Protein AF-A0A8E2D893-F1 (afdb_monomer_lite)

Secondary structure (DSSP, 8-state):
-HHHHHHHHHHHHHHHHHHHHHHHTT--HHHHHHHHHHHHHHHHHHHHHHHHHHHHHHHHHHHHHHT-PPPHHHHHHHHHHHHHHHHHHHHHHHHHHHHHHT-

Organism: NCBI:txid879969

Foldseek 3Di:
DVVVVVVVVVVVVVVVVVVVVCVVVPDDPVVVCLVVVLVVLVVVLVVLLVVLVVVLVVVVVVCVVVVHDDDPVVVVVNVVSVVVSVVSNVVSVVSVVVSVVVD

Structure (mmCIF, N/CA/C/O backbone):
data_AF-A0A8E2D893-F1
#
_entry.id   AF-A0A8E2D893-F1
#
loop_
_atom_site.group_PDB
_atom_site.id
_atom_site.type_symbol
_atom_site.label_atom_id
_atom_site.label_alt_id
_atom_site.label_comp_id
_atom_site.label_asym_id
_atom_site.label_entity_id
_atom_site.label_seq_id
_atom_site.pdbx_PDB_ins_code
_atom_site.Cartn_x
_atom_site.Cartn_y
_atom_site.Cartn_z
_atom_site.occupancy
_atom_site.B_iso_or_equiv
_atom_site.auth_seq_id
_atom_site.auth_comp_id
_atom_site.auth_asym_id
_atom_site.auth_atom_id
_atom_site.pdbx_PDB_model_num
ATOM 1 N N . MET A 1 1 ? -20.267 1.455 -6.535 1.00 54.25 1 MET A N 1
ATOM 2 C CA . MET A 1 1 ? -19.318 0.472 -7.105 1.00 54.25 1 MET A CA 1
ATOM 3 C C . MET A 1 1 ? -19.092 0.720 -8.601 1.00 54.25 1 MET A C 1
ATOM 5 O O . MET A 1 1 ? -17.956 0.944 -8.980 1.00 54.25 1 MET A O 1
ATOM 9 N N . ILE A 1 2 ? -20.153 0.826 -9.412 1.00 58.31 2 ILE A N 1
ATOM 10 C CA . ILE A 1 2 ? -20.114 1.199 -10.847 1.00 58.31 2 ILE A CA 1
ATOM 11 C C . ILE A 1 2 ? -19.258 2.447 -11.185 1.00 58.31 2 ILE A C 1
ATOM 13 O O . ILE A 1 2 ? -18.434 2.344 -12.090 1.00 58.31 2 ILE A O 1
ATOM 17 N N . PRO A 1 3 ? -19.356 3.590 -10.468 1.00 74.00 3 PRO A N 1
ATOM 18 C CA . PRO A 1 3 ? -18.569 4.779 -10.821 1.00 74.00 3 PRO A CA 1
ATOM 19 C C . PRO A 1 3 ? -17.058 4.600 -10.617 1.00 74.00 3 PRO A C 1
ATOM 21 O O . PRO A 1 3 ? -16.275 5.161 -11.367 1.00 74.00 3 PRO A O 1
ATOM 24 N N . ILE A 1 4 ? -16.638 3.776 -9.651 1.00 76.31 4 ILE A N 1
ATOM 25 C CA . ILE A 1 4 ? -15.214 3.530 -9.370 1.00 76.31 4 ILE A CA 1
ATOM 26 C C . ILE A 1 4 ? -14.592 2.710 -10.501 1.00 76.31 4 ILE A C 1
ATOM 28 O O . ILE A 1 4 ? -13.517 3.045 -10.987 1.00 76.31 4 ILE A O 1
ATOM 32 N N . VAL A 1 5 ? -15.296 1.671 -10.958 1.00 77.38 5 VAL A N 1
ATOM 33 C CA . VAL A 1 5 ? -14.841 0.826 -12.070 1.00 77.38 5 VAL A CA 1
ATOM 34 C C . VAL A 1 5 ? -14.727 1.646 -13.357 1.00 77.38 5 VAL A C 1
ATOM 36 O O . VAL A 1 5 ? -13.727 1.534 -14.060 1.00 77.38 5 VAL A O 1
ATOM 39 N N . LEU A 1 6 ? -15.698 2.523 -13.633 1.00 81.31 6 LEU A N 1
ATOM 40 C CA . LEU A 1 6 ? -15.652 3.416 -14.793 1.00 81.31 6 LEU A CA 1
ATOM 41 C C . LEU A 1 6 ? -14.469 4.391 -14.734 1.00 81.31 6 LEU A C 1
ATOM 43 O O . LEU A 1 6 ? -13.763 4.543 -15.727 1.00 81.31 6 LEU A O 1
ATOM 47 N N . SER A 1 7 ? -14.208 5.002 -13.574 1.00 78.62 7 SER A N 1
ATOM 48 C CA . SER A 1 7 ? -13.057 5.895 -13.399 1.00 78.62 7 SER A CA 1
ATOM 49 C C . SER A 1 7 ? -11.722 5.167 -13.561 1.00 78.62 7 SER A C 1
ATOM 51 O O . SER A 1 7 ? -10.794 5.718 -14.146 1.00 78.62 7 SER A O 1
ATOM 53 N N . MET A 1 8 ? -11.611 3.921 -13.091 1.00 79.25 8 MET A N 1
ATOM 54 C CA . MET A 1 8 ? -10.399 3.116 -13.285 1.00 79.25 8 MET A CA 1
ATOM 55 C C . MET A 1 8 ? -10.188 2.740 -14.751 1.00 79.25 8 MET A C 1
ATOM 57 O O . MET A 1 8 ? -9.068 2.842 -15.243 1.00 79.25 8 MET A O 1
ATOM 61 N N . LEU A 1 9 ? -11.254 2.359 -15.461 1.00 83.38 9 LEU A N 1
ATOM 62 C CA . LEU A 1 9 ? -11.190 2.077 -16.896 1.00 83.38 9 LEU A CA 1
ATOM 63 C C . LEU A 1 9 ? -10.789 3.322 -17.693 1.00 83.38 9 LEU A C 1
ATOM 65 O O . LEU A 1 9 ? -9.941 3.230 -18.576 1.00 83.38 9 LEU A O 1
ATOM 69 N N . PHE A 1 10 ? -11.343 4.488 -17.352 1.00 86.81 10 PHE A N 1
ATOM 70 C CA . PHE A 1 10 ? -10.994 5.748 -18.004 1.00 86.81 10 PHE A CA 1
ATOM 71 C C . PHE A 1 10 ? -9.536 6.146 -17.744 1.00 86.81 10 PHE A C 1
ATOM 73 O O . PHE A 1 10 ? -8.818 6.480 -18.682 1.00 86.81 10 PHE A O 1
ATOM 80 N N . ASN A 1 11 ? -9.064 6.036 -16.498 1.00 83.25 11 ASN A N 1
ATOM 81 C CA . ASN A 1 11 ? -7.666 6.311 -16.154 1.00 83.25 11 ASN A CA 1
ATOM 82 C C . ASN A 1 11 ? -6.699 5.327 -16.832 1.00 83.25 11 ASN A C 1
ATOM 84 O O . ASN A 1 11 ? -5.650 5.743 -17.316 1.00 83.25 11 ASN A O 1
ATOM 88 N N . GLY A 1 12 ? -7.060 4.042 -16.917 1.00 83.31 12 GLY A N 1
ATOM 89 C CA . GLY A 1 12 ? -6.272 3.033 -17.628 1.00 83.31 12 GLY A CA 1
ATOM 90 C C . GLY A 1 12 ? -6.212 3.288 -19.136 1.00 83.31 12 GLY A C 1
ATOM 91 O O . GLY A 1 12 ? -5.144 3.183 -19.739 1.00 83.31 12 GLY A O 1
ATOM 92 N N . PHE A 1 13 ? -7.333 3.689 -19.741 1.00 87.06 13 PHE A N 1
ATOM 93 C CA . PHE A 1 13 ? -7.387 4.067 -21.153 1.00 87.06 13 PHE A CA 1
ATOM 94 C C . PHE A 1 13 ? -6.563 5.327 -21.440 1.00 87.06 13 PHE A C 1
ATOM 96 O O . PHE A 1 13 ? -5.769 5.342 -22.380 1.00 87.06 13 PHE A O 1
ATOM 103 N N . ALA A 1 14 ? -6.698 6.360 -20.603 1.00 85.75 14 ALA A N 1
ATOM 104 C CA . ALA A 1 14 ? -5.907 7.579 -20.704 1.00 85.75 14 ALA A CA 1
ATOM 105 C C . ALA A 1 14 ? -4.410 7.259 -20.614 1.00 85.75 14 ALA A C 1
ATOM 107 O O . ALA A 1 14 ? -3.669 7.621 -21.523 1.00 85.75 14 ALA A O 1
ATOM 108 N N . PHE A 1 15 ? -3.985 6.489 -19.606 1.00 84.31 15 PHE A N 1
ATOM 109 C CA . PHE A 1 15 ? -2.598 6.047 -19.460 1.00 84.31 15 PHE A CA 1
ATOM 110 C C . PHE A 1 15 ? -2.083 5.316 -20.707 1.00 84.31 15 PHE A C 1
ATOM 112 O O . PHE A 1 15 ? -1.046 5.694 -21.247 1.00 84.31 15 PHE A O 1
ATOM 119 N N . GLY A 1 16 ? -2.826 4.323 -21.211 1.00 84.50 16 GLY A N 1
ATOM 120 C CA . GLY A 1 16 ? -2.445 3.576 -22.414 1.00 84.50 16 GLY A CA 1
ATOM 121 C C . GLY A 1 16 ? -2.329 4.458 -23.662 1.00 84.50 16 GLY A C 1
ATOM 122 O O . GLY A 1 16 ? -1.405 4.284 -24.458 1.00 84.50 16 GLY A O 1
ATOM 123 N N . SER A 1 17 ? -3.213 5.450 -23.809 1.00 86.56 17 SER A N 1
ATOM 124 C CA . SER A 1 17 ? -3.167 6.398 -24.928 1.00 86.56 17 SER A CA 1
ATOM 125 C C . SER A 1 17 ? -1.913 7.280 -24.893 1.00 86.56 17 SER A C 1
ATOM 127 O O . SER A 1 17 ? -1.243 7.431 -25.916 1.00 86.56 17 SER A O 1
ATOM 129 N N . THR A 1 18 ? -1.533 7.790 -23.718 1.00 84.81 18 THR A N 1
ATOM 130 C CA . THR A 1 18 ? -0.324 8.605 -23.543 1.00 84.81 18 THR A CA 1
ATOM 131 C C . THR A 1 18 ? 0.936 7.762 -23.723 1.00 84.81 18 THR A C 1
ATOM 133 O O . THR A 1 18 ? 1.885 8.200 -24.369 1.00 84.81 18 THR A O 1
ATOM 136 N N . TYR A 1 19 ? 0.929 6.523 -23.220 1.00 84.62 19 TYR A N 1
ATOM 137 C CA . TYR A 1 19 ? 2.044 5.582 -23.356 1.00 84.62 19 TYR A CA 1
ATOM 138 C C . TYR A 1 19 ? 2.301 5.215 -24.826 1.00 84.62 19 TYR A C 1
ATOM 140 O O . TYR A 1 19 ? 3.443 5.206 -25.282 1.00 84.62 19 TYR A O 1
ATOM 148 N N . SER A 1 20 ? 1.236 4.990 -25.604 1.00 85.19 20 SER A N 1
ATOM 149 C CA . SER A 1 20 ? 1.332 4.733 -27.046 1.00 85.19 20 SER A CA 1
ATOM 150 C C . SER A 1 20 ? 1.860 5.940 -27.828 1.00 85.19 20 SER A C 1
ATOM 152 O O . SER A 1 20 ? 2.602 5.765 -28.797 1.00 85.19 20 SER A O 1
ATOM 154 N N . GLN A 1 21 ? 1.489 7.162 -27.434 1.00 86.75 21 GLN A N 1
ATOM 155 C CA . GLN A 1 21 ? 1.995 8.385 -28.065 1.00 86.75 21 GLN A CA 1
ATOM 156 C C . GLN A 1 21 ? 3.479 8.605 -27.769 1.00 86.75 21 GLN A C 1
ATOM 158 O O . GLN A 1 21 ? 4.238 8.898 -28.688 1.00 86.75 21 GLN A O 1
ATOM 163 N N . LEU A 1 22 ? 3.908 8.402 -26.521 1.00 83.94 22 LEU A N 1
ATOM 164 C CA . LEU A 1 22 ? 5.317 8.497 -26.130 1.00 83.94 22 LEU A CA 1
ATOM 165 C C . LEU A 1 22 ? 6.176 7.454 -26.860 1.00 83.94 22 LEU A C 1
ATOM 167 O O . LEU A 1 22 ? 7.241 7.788 -27.375 1.00 83.94 22 LEU A O 1
ATOM 171 N N . TYR A 1 23 ? 5.685 6.222 -27.003 1.00 85.25 23 TYR A N 1
ATOM 172 C CA . TYR A 1 23 ? 6.372 5.207 -27.805 1.00 85.25 23 TYR A CA 1
ATOM 173 C C . TYR A 1 23 ? 6.494 5.622 -29.280 1.00 85.25 23 TYR A C 1
ATOM 175 O O . TYR A 1 23 ? 7.566 5.523 -29.874 1.00 85.25 23 TYR A O 1
ATOM 183 N N . SER A 1 24 ? 5.415 6.162 -29.857 1.00 86.38 24 SER A N 1
ATOM 184 C CA . SER A 1 24 ? 5.399 6.643 -31.249 1.00 86.38 24 SER A CA 1
ATOM 185 C C . SER A 1 24 ? 6.292 7.871 -31.469 1.00 86.38 24 SER A C 1
ATOM 187 O O . SER A 1 24 ? 6.775 8.086 -32.577 1.00 86.38 24 SER A O 1
ATOM 189 N N . ALA A 1 25 ? 6.548 8.658 -30.419 1.00 85.56 25 ALA A N 1
ATOM 190 C CA . ALA A 1 25 ? 7.471 9.792 -30.424 1.00 85.56 25 ALA A CA 1
ATOM 191 C C . ALA A 1 25 ? 8.957 9.382 -30.317 1.00 85.56 25 ALA A C 1
ATOM 193 O O . ALA A 1 25 ? 9.829 10.249 -30.316 1.00 85.56 25 ALA A O 1
ATOM 194 N N . GLY A 1 26 ? 9.258 8.079 -30.248 1.00 85.44 26 GLY A N 1
ATOM 195 C CA . GLY A 1 26 ? 10.624 7.549 -30.263 1.00 85.44 26 GLY A CA 1
ATOM 196 C C . GLY A 1 26 ? 11.250 7.330 -28.885 1.00 85.44 26 GLY A C 1
ATOM 197 O O . GLY A 1 26 ? 12.445 7.045 -28.806 1.00 85.44 26 GLY A O 1
ATOM 198 N N . PHE A 1 27 ? 10.479 7.430 -27.797 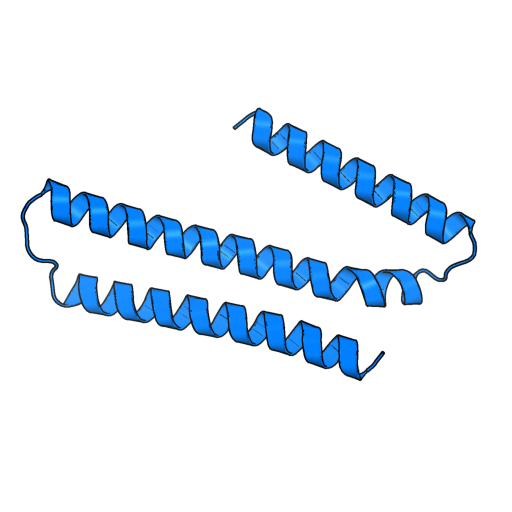1.00 84.06 27 PHE A N 1
ATOM 199 C CA . PHE A 1 27 ? 10.976 7.069 -26.468 1.00 84.06 27 PHE A CA 1
ATOM 200 C C . PHE A 1 27 ? 11.127 5.549 -26.335 1.00 84.06 27 PHE A C 1
ATOM 202 O O . PHE A 1 27 ? 10.272 4.774 -26.771 1.00 84.06 27 PHE A O 1
ATOM 209 N N . SER A 1 28 ? 12.215 5.105 -25.701 1.00 84.12 28 SER A N 1
ATOM 210 C CA . SER A 1 28 ? 12.426 3.687 -25.419 1.00 84.12 28 SER A CA 1
ATOM 211 C C . SER A 1 28 ? 11.477 3.200 -24.318 1.00 84.12 28 SER A C 1
ATOM 213 O O . SER A 1 28 ? 11.139 3.931 -23.384 1.00 84.12 28 SER A O 1
ATOM 215 N N . LEU A 1 29 ? 11.056 1.934 -24.414 1.00 80.69 29 LEU A N 1
ATOM 216 C CA . LEU A 1 29 ? 10.216 1.292 -23.394 1.00 80.69 29 LEU A CA 1
ATOM 217 C C . LEU A 1 29 ? 10.892 1.286 -22.018 1.00 80.69 29 LEU A C 1
ATOM 219 O O . LEU A 1 29 ? 10.218 1.466 -21.011 1.00 80.69 29 LEU A O 1
ATOM 223 N N . ASP A 1 30 ? 12.218 1.143 -21.989 1.00 79.31 30 ASP A N 1
ATOM 224 C CA . ASP A 1 30 ? 13.017 1.166 -20.762 1.00 79.31 30 ASP A CA 1
ATOM 225 C C . ASP A 1 30 ? 12.942 2.531 -20.060 1.00 79.31 30 ASP A C 1
ATOM 227 O O . ASP A 1 30 ? 12.642 2.609 -18.868 1.00 79.31 30 ASP A O 1
ATOM 231 N N . PHE A 1 31 ? 13.079 3.620 -20.827 1.00 79.38 31 PHE A N 1
ATOM 232 C CA . PHE A 1 31 ? 12.934 4.979 -20.314 1.00 79.38 31 PHE A CA 1
ATOM 233 C C . PHE A 1 31 ? 11.522 5.203 -19.768 1.00 79.38 31 PHE A C 1
ATOM 235 O O . PHE A 1 31 ? 11.360 5.607 -18.621 1.00 79.38 31 PHE A O 1
ATOM 242 N N . MET A 1 32 ? 10.481 4.865 -20.531 1.00 79.75 32 MET A N 1
ATOM 243 C CA . MET A 1 32 ? 9.098 5.056 -20.078 1.00 79.75 32 MET A CA 1
ATOM 244 C C . MET A 1 32 ? 8.755 4.221 -18.838 1.00 79.75 32 MET A C 1
ATOM 246 O O . MET A 1 32 ? 8.069 4.713 -17.939 1.00 79.75 32 MET A O 1
ATOM 250 N N . ALA A 1 33 ? 9.240 2.980 -18.754 1.00 76.44 33 ALA A N 1
ATOM 251 C CA . ALA A 1 33 ? 9.064 2.131 -17.581 1.00 76.44 33 ALA A CA 1
ATOM 252 C C . ALA A 1 33 ? 9.752 2.730 -16.348 1.00 76.44 33 ALA A C 1
ATOM 254 O O . ALA A 1 33 ? 9.130 2.791 -15.289 1.00 76.44 33 ALA A O 1
ATOM 255 N N . LYS A 1 34 ? 10.976 3.257 -16.486 1.00 76.62 34 LYS A N 1
ATOM 256 C CA . LYS A 1 34 ? 11.733 3.861 -15.376 1.00 76.62 34 LYS A CA 1
ATOM 257 C C . LYS A 1 34 ? 10.983 5.016 -14.697 1.00 76.62 34 LYS A C 1
ATOM 259 O O . LYS A 1 34 ? 11.033 5.126 -13.477 1.00 76.62 34 LYS A O 1
ATOM 264 N N . TYR A 1 35 ? 10.244 5.825 -15.459 1.00 75.25 35 TYR A N 1
ATOM 265 C CA . TYR A 1 35 ? 9.444 6.936 -14.916 1.00 75.25 35 TYR A CA 1
ATOM 266 C C . TYR A 1 35 ? 8.048 6.530 -14.418 1.00 75.25 35 TYR A C 1
ATOM 268 O O . TYR A 1 35 ? 7.470 7.228 -13.591 1.00 75.25 35 TYR A O 1
ATOM 276 N N . THR A 1 36 ? 7.476 5.423 -14.903 1.00 76.19 36 THR A N 1
ATOM 277 C CA . THR A 1 36 ? 6.097 5.014 -14.553 1.00 76.19 36 THR A CA 1
ATOM 278 C C . THR A 1 36 ? 6.024 3.969 -13.438 1.00 76.19 36 THR A C 1
ATOM 280 O O . THR A 1 36 ? 5.030 3.912 -12.706 1.00 76.19 36 THR A O 1
ATOM 283 N N . LEU A 1 37 ? 7.075 3.163 -13.258 1.00 74.81 37 LEU A N 1
ATOM 284 C CA . LEU A 1 37 ? 7.151 2.160 -12.193 1.00 74.81 37 LEU A CA 1
ATOM 285 C C . LEU A 1 37 ? 7.069 2.745 -10.767 1.00 74.81 37 LEU A C 1
ATOM 287 O O . LEU A 1 37 ? 6.308 2.193 -9.971 1.00 74.81 37 LEU A O 1
ATOM 291 N N . PRO A 1 38 ? 7.796 3.831 -10.419 1.00 73.06 38 PRO A N 1
ATOM 292 C CA . PRO A 1 38 ? 7.810 4.378 -9.056 1.00 73.06 38 PRO A CA 1
ATOM 293 C C . PRO A 1 38 ? 6.413 4.805 -8.598 1.00 73.06 38 PRO A C 1
ATOM 295 O O . PRO A 1 38 ? 5.917 4.341 -7.571 1.00 73.06 38 PRO A O 1
ATOM 298 N N . HIS A 1 39 ? 5.711 5.556 -9.450 1.00 72.50 39 HIS A N 1
ATOM 299 C CA . HIS A 1 39 ? 4.343 5.999 -9.186 1.00 72.50 39 HIS A CA 1
ATOM 300 C C . HIS A 1 39 ? 3.339 4.845 -9.067 1.00 72.50 39 HIS A C 1
ATOM 302 O O . HIS A 1 39 ? 2.346 4.943 -8.343 1.00 72.50 39 HIS A O 1
ATOM 308 N N . SER A 1 40 ? 3.587 3.718 -9.740 1.00 76.12 40 SER A N 1
ATOM 309 C CA . SER A 1 40 ? 2.737 2.530 -9.601 1.00 76.12 40 SER A CA 1
ATOM 310 C C . SER A 1 40 ? 2.861 1.902 -8.206 1.00 76.12 40 SER A C 1
ATOM 312 O O . SER A 1 40 ? 1.865 1.434 -7.652 1.00 76.12 40 SER A O 1
ATOM 314 N N . PHE A 1 41 ? 4.055 1.932 -7.603 1.00 76.06 41 PHE A N 1
ATOM 315 C CA . PHE A 1 41 ? 4.276 1.470 -6.227 1.00 76.06 41 PHE A CA 1
ATOM 316 C C . PHE A 1 41 ? 3.631 2.396 -5.189 1.00 76.06 41 PHE A C 1
ATOM 318 O O . PHE A 1 41 ? 2.990 1.912 -4.250 1.00 76.06 41 PHE A O 1
ATOM 325 N N . GLU A 1 42 ? 3.732 3.711 -5.376 1.00 73.81 42 GLU A N 1
ATOM 326 C CA . GLU A 1 42 ? 3.057 4.700 -4.526 1.00 73.81 42 GLU A CA 1
ATOM 327 C C . GLU A 1 42 ? 1.543 4.493 -4.512 1.00 73.81 42 GLU A C 1
ATOM 329 O O . GLU A 1 42 ? 0.923 4.497 -3.448 1.00 73.81 42 GLU A O 1
ATOM 334 N N . LEU A 1 43 ? 0.938 4.240 -5.678 1.00 80.56 43 LEU A N 1
ATOM 335 C CA . LEU A 1 43 ? -0.502 4.019 -5.781 1.00 80.56 43 LEU A CA 1
ATOM 336 C C . LEU A 1 43 ? -0.955 2.823 -4.926 1.00 80.56 43 LEU A C 1
ATOM 338 O O . LEU A 1 43 ? -1.955 2.917 -4.212 1.00 80.56 43 LEU A O 1
ATOM 342 N N . VAL A 1 44 ? -0.203 1.718 -4.937 1.00 80.62 44 VAL A N 1
ATOM 343 C CA . VAL A 1 44 ? -0.501 0.536 -4.109 1.00 80.62 44 VAL A CA 1
ATOM 344 C C . VAL A 1 44 ? -0.378 0.862 -2.618 1.00 80.62 44 VAL A C 1
ATOM 346 O O . VAL A 1 44 ? -1.255 0.491 -1.832 1.00 80.62 44 VAL A O 1
ATOM 349 N N . ALA A 1 45 ? 0.659 1.603 -2.220 1.00 80.06 45 ALA A N 1
ATOM 350 C CA . ALA A 1 45 ? 0.832 2.052 -0.839 1.00 80.06 45 ALA A CA 1
ATOM 351 C C . ALA A 1 45 ? -0.292 3.000 -0.379 1.00 80.06 45 ALA A C 1
ATOM 353 O O . ALA A 1 45 ? -0.786 2.878 0.747 1.00 80.06 45 ALA A O 1
ATOM 354 N N . ILE A 1 46 ? -0.762 3.895 -1.251 1.00 82.06 46 ILE A N 1
ATOM 355 C CA . ILE A 1 46 ? -1.902 4.786 -0.989 1.00 82.06 46 ILE A CA 1
ATOM 356 C C . ILE A 1 46 ? -3.179 3.971 -0.778 1.00 82.06 46 ILE A C 1
ATOM 358 O O . ILE A 1 46 ? -3.926 4.212 0.167 1.00 82.06 46 ILE A O 1
ATOM 362 N N . TRP A 1 47 ? -3.429 2.967 -1.615 1.00 83.69 47 TRP A N 1
ATOM 363 C CA . TRP A 1 47 ? -4.617 2.121 -1.493 1.00 83.69 47 TRP A CA 1
ATOM 364 C C . TRP A 1 47 ? -4.613 1.309 -0.198 1.00 83.69 47 TRP A C 1
ATOM 366 O O . TRP A 1 47 ? -5.618 1.255 0.517 1.00 83.69 47 TRP A O 1
ATOM 376 N N . TRP A 1 48 ? -3.467 0.715 0.133 1.00 81.69 48 TRP A N 1
ATOM 377 C CA . TRP A 1 48 ? -3.299 -0.076 1.347 1.00 81.69 48 TRP A CA 1
ATOM 378 C C . TRP A 1 48 ? -3.439 0.782 2.612 1.00 81.69 48 TRP A C 1
ATOM 380 O O . TRP A 1 48 ? -4.162 0.422 3.546 1.00 81.69 48 TRP A O 1
ATOM 390 N N . SER A 1 49 ? -2.804 1.956 2.629 1.00 84.12 49 SER A N 1
ATOM 391 C CA . SER A 1 49 ? -2.907 2.903 3.743 1.00 84.12 49 SER A CA 1
ATOM 392 C C . SER A 1 49 ? -4.322 3.466 3.899 1.00 84.12 49 SER A C 1
ATOM 394 O O . SER A 1 49 ? -4.827 3.523 5.022 1.00 84.12 49 SER A O 1
ATOM 396 N N . ALA A 1 50 ? -5.010 3.788 2.800 1.00 82.94 50 ALA A N 1
ATOM 397 C CA . ALA A 1 50 ? -6.399 4.242 2.819 1.00 82.94 50 ALA A CA 1
ATOM 398 C C . ALA A 1 50 ? -7.351 3.166 3.366 1.00 82.94 50 ALA A C 1
ATOM 400 O O . ALA A 1 50 ? -8.230 3.474 4.176 1.00 82.94 50 ALA A O 1
ATOM 401 N N . MET A 1 51 ? -7.154 1.897 2.988 1.00 85.75 51 MET A N 1
ATOM 402 C CA . MET A 1 51 ? -7.936 0.777 3.519 1.00 85.75 51 MET A CA 1
ATOM 403 C C . MET A 1 51 ? -7.769 0.648 5.039 1.00 85.75 51 MET A C 1
ATOM 405 O O . MET A 1 51 ? -8.764 0.563 5.766 1.00 85.75 51 MET A O 1
ATOM 409 N N . ILE A 1 52 ? -6.530 0.675 5.537 1.00 86.19 52 ILE A N 1
ATOM 410 C CA . ILE A 1 52 ? -6.257 0.582 6.978 1.00 86.19 52 ILE A CA 1
ATOM 411 C C . ILE A 1 52 ? -6.797 1.815 7.718 1.00 86.19 52 ILE A C 1
ATOM 413 O O . ILE A 1 52 ? -7.434 1.670 8.765 1.00 86.19 52 ILE A O 1
ATOM 417 N N . GLY A 1 53 ? -6.618 3.015 7.164 1.00 84.44 53 GLY A N 1
ATOM 418 C CA . GLY A 1 53 ? -7.163 4.256 7.716 1.00 84.44 53 GLY A CA 1
ATOM 419 C C . GLY A 1 53 ? -8.686 4.210 7.845 1.00 84.44 53 GLY A C 1
ATOM 420 O O . GLY A 1 53 ? -9.235 4.537 8.899 1.00 84.44 53 GLY A O 1
ATOM 421 N N . PHE A 1 54 ? -9.379 3.698 6.825 1.00 86.75 54 PHE A N 1
ATOM 422 C CA . PHE A 1 54 ? -10.827 3.502 6.870 1.00 86.75 54 PHE A CA 1
ATOM 423 C C . PHE A 1 54 ? -11.245 2.469 7.924 1.00 86.75 54 PHE A C 1
ATOM 425 O O . PHE A 1 54 ? -12.221 2.677 8.649 1.00 86.75 54 PHE A O 1
ATOM 432 N N . MET A 1 55 ? -10.498 1.369 8.067 1.00 84.69 55 MET A N 1
ATOM 433 C CA . MET A 1 55 ? -10.745 0.382 9.123 1.00 84.69 55 MET A CA 1
ATOM 434 C C . MET A 1 55 ? -10.609 0.991 10.525 1.00 84.69 55 MET A C 1
ATOM 436 O O . MET A 1 55 ? -11.440 0.706 11.392 1.00 84.69 55 MET A O 1
ATOM 440 N N . ILE A 1 56 ? -9.602 1.840 10.746 1.00 84.06 56 ILE A N 1
ATOM 441 C CA . ILE A 1 56 ? -9.401 2.556 12.014 1.00 84.06 56 ILE A CA 1
ATOM 442 C C . ILE A 1 56 ? -10.564 3.520 12.270 1.00 84.06 56 ILE A C 1
ATOM 444 O O . ILE A 1 56 ? -11.185 3.456 13.334 1.00 84.06 56 ILE A O 1
ATOM 448 N N . ALA A 1 57 ? -10.915 4.353 11.287 1.00 85.19 57 ALA A N 1
ATOM 449 C CA . ALA A 1 57 ? -12.021 5.304 11.395 1.00 85.19 57 ALA A CA 1
ATOM 450 C C . ALA A 1 57 ? -13.347 4.596 11.713 1.00 85.19 57 ALA A C 1
ATOM 452 O O . ALA A 1 57 ? -14.077 4.995 12.622 1.00 85.19 57 ALA A O 1
A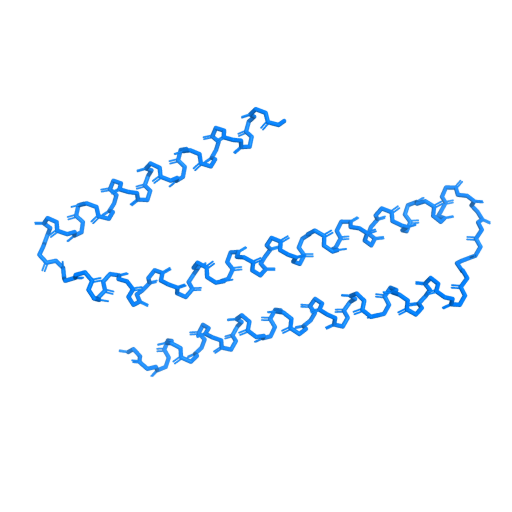TOM 453 N N . ARG A 1 58 ? -13.630 3.477 11.036 1.00 85.00 58 ARG A N 1
ATOM 454 C CA . ARG A 1 58 ? -14.821 2.660 11.297 1.00 85.00 58 ARG A CA 1
ATOM 455 C C . ARG A 1 58 ? -14.846 2.117 12.727 1.00 85.00 58 ARG A C 1
ATOM 457 O O . ARG A 1 58 ? -15.907 2.120 13.351 1.00 85.00 58 ARG A O 1
ATOM 464 N N . LYS A 1 59 ? -13.709 1.650 13.252 1.00 82.19 59 LYS A N 1
ATOM 465 C CA . LYS A 1 59 ? -13.615 1.169 14.640 1.00 82.19 59 LYS A CA 1
ATOM 466 C C . LYS A 1 59 ? -13.844 2.290 15.649 1.00 82.19 59 LYS A C 1
ATOM 468 O O . LYS A 1 59 ? -14.614 2.090 16.582 1.00 82.19 59 LYS A O 1
ATOM 473 N N . LEU A 1 60 ? -13.264 3.469 15.431 1.00 81.81 60 LEU A N 1
ATOM 474 C CA . LEU A 1 60 ? -13.495 4.639 16.284 1.00 81.81 60 LEU A CA 1
ATOM 475 C C . LEU A 1 60 ? -14.974 5.040 16.321 1.00 81.81 60 LEU A C 1
ATOM 477 O O . LEU A 1 60 ? -15.532 5.219 17.400 1.00 81.81 60 LEU A O 1
ATOM 481 N N . ILE A 1 61 ? -15.642 5.089 15.165 1.00 85.62 61 ILE A N 1
ATOM 482 C CA . ILE A 1 61 ? -17.081 5.394 15.090 1.00 85.62 61 ILE A CA 1
ATOM 483 C C . ILE A 1 61 ? -17.908 4.358 15.865 1.00 85.62 61 ILE A C 1
ATOM 485 O O . ILE A 1 61 ? -18.857 4.716 16.560 1.00 85.62 61 ILE A O 1
ATOM 489 N N . LEU A 1 62 ? -17.555 3.071 15.777 1.00 83.38 62 LEU A N 1
ATOM 490 C CA . LEU A 1 62 ? -18.239 2.005 16.516 1.00 83.38 62 LEU A CA 1
ATOM 491 C C . LEU A 1 62 ? -18.047 2.120 18.034 1.00 83.38 62 LEU A C 1
ATOM 493 O O . LEU A 1 62 ? -19.004 1.883 18.769 1.00 83.38 62 LEU A O 1
ATOM 497 N N . ILE A 1 63 ? -16.851 2.496 18.490 1.00 82.31 63 ILE A N 1
ATOM 498 C CA . ILE A 1 63 ? -16.537 2.737 19.907 1.00 82.31 63 ILE A CA 1
ATOM 499 C C . ILE A 1 63 ? -17.383 3.901 20.437 1.00 82.31 63 ILE A C 1
ATOM 501 O O . ILE A 1 63 ? -18.076 3.749 21.443 1.00 82.31 63 ILE A O 1
ATOM 505 N N . ILE A 1 64 ? -17.403 5.024 19.708 1.00 82.62 64 ILE A N 1
ATOM 506 C CA . ILE A 1 64 ? -18.209 6.206 20.050 1.00 82.62 64 ILE A CA 1
ATOM 507 C C . ILE A 1 64 ? -19.693 5.834 20.117 1.00 82.62 64 ILE A C 1
ATOM 509 O O . ILE A 1 64 ? -20.366 6.142 21.096 1.00 82.62 64 ILE A O 1
ATOM 513 N N . ARG A 1 65 ? -20.199 5.107 19.113 1.00 84.06 65 ARG A N 1
ATOM 514 C CA . ARG A 1 65 ? -21.611 4.705 19.038 1.00 84.06 65 ARG A CA 1
ATOM 515 C C . ARG A 1 65 ? -22.029 3.746 20.156 1.00 84.06 65 ARG A C 1
ATOM 517 O O . ARG A 1 65 ? -23.200 3.726 20.520 1.00 84.06 65 ARG A O 1
ATOM 524 N N . LYS A 1 66 ? -21.109 2.928 20.671 1.00 82.94 66 LYS A N 1
ATOM 525 C CA . LYS A 1 66 ? -21.388 1.972 21.752 1.00 82.94 66 LYS A CA 1
ATOM 526 C C . LYS A 1 66 ? -21.181 2.550 23.155 1.00 82.94 66 LYS A C 1
ATOM 528 O O . LYS A 1 66 ? -21.517 1.857 24.107 1.00 82.94 66 LYS A O 1
ATOM 533 N N . HIS A 1 67 ? -20.638 3.766 23.297 1.00 73.06 67 HIS A N 1
ATOM 534 C CA . HIS A 1 67 ? -20.251 4.359 24.590 1.00 73.06 67 HIS A CA 1
ATOM 535 C C . HIS A 1 67 ? -19.397 3.426 25.475 1.00 73.06 67 HIS A C 1
ATOM 537 O O . HIS A 1 67 ? -19.418 3.515 26.700 1.00 73.06 67 HIS A O 1
ATOM 543 N N . GLN A 1 68 ? -18.643 2.512 24.864 1.00 73.38 68 GLN A N 1
ATOM 544 C CA . GLN A 1 68 ? -17.782 1.561 25.564 1.00 73.38 68 GLN A CA 1
ATOM 545 C C . GLN A 1 68 ? -16.329 1.986 25.389 1.00 73.38 68 GLN A C 1
ATOM 547 O O . GLN A 1 68 ? -15.929 2.360 24.289 1.00 73.38 68 GLN A O 1
ATOM 552 N N . MET A 1 69 ? -15.531 1.926 26.457 1.00 73.19 69 MET A N 1
ATOM 553 C CA . MET A 1 69 ? -14.087 2.119 26.329 1.00 73.19 69 MET A CA 1
ATOM 554 C C . MET A 1 69 ? -13.479 0.965 25.517 1.00 73.19 69 MET A C 1
ATOM 556 O O . MET A 1 69 ? -13.860 -0.189 25.735 1.00 73.19 69 MET A O 1
ATOM 560 N N . PRO A 1 70 ? -12.542 1.247 24.594 1.00 72.19 70 PRO A N 1
ATOM 561 C CA . PRO A 1 70 ? -11.855 0.203 23.849 1.00 72.19 70 PRO A CA 1
ATOM 562 C C . PRO A 1 70 ? -11.064 -0.701 24.794 1.00 72.19 70 PRO A C 1
ATOM 564 O O . PRO A 1 70 ? -10.449 -0.245 25.759 1.00 72.19 70 PRO A O 1
ATOM 567 N N . THR A 1 71 ? -11.056 -1.997 24.498 1.00 78.56 71 THR A N 1
ATOM 568 C CA . THR A 1 71 ? -10.256 -2.961 25.268 1.00 78.56 71 THR A CA 1
ATOM 569 C C . THR A 1 71 ? -8.764 -2.825 24.951 1.00 78.56 71 THR A C 1
ATOM 571 O O . THR A 1 71 ? -8.377 -2.399 23.862 1.00 78.56 71 THR A O 1
ATOM 574 N N . ILE A 1 72 ? -7.894 -3.245 25.879 1.00 79.25 72 ILE A N 1
ATOM 575 C CA . ILE A 1 72 ? -6.422 -3.210 25.721 1.00 79.25 72 ILE A CA 1
ATOM 576 C C . ILE A 1 72 ? -5.974 -3.888 24.410 1.00 79.25 72 ILE A C 1
ATOM 578 O O . ILE A 1 72 ? -5.077 -3.402 23.719 1.00 79.25 72 ILE A O 1
ATOM 582 N N . ASN A 1 73 ? -6.647 -4.975 24.019 1.00 81.25 73 ASN A N 1
ATOM 583 C CA . ASN A 1 73 ? -6.379 -5.688 22.768 1.00 81.25 73 ASN A CA 1
ATOM 584 C C . ASN A 1 73 ? -6.725 -4.862 21.520 1.00 81.25 73 ASN A C 1
ATOM 586 O O . ASN A 1 73 ? -5.992 -4.904 20.532 1.00 81.25 73 ASN A O 1
ATOM 590 N N . GLU A 1 74 ? -7.812 -4.089 21.554 1.00 77.25 74 GLU A N 1
ATOM 591 C CA . GLU A 1 74 ? -8.197 -3.208 20.449 1.00 77.25 74 GLU A CA 1
ATOM 592 C C . GLU A 1 74 ? -7.218 -2.048 20.302 1.00 77.25 74 GLU A C 1
ATOM 594 O O . GLU A 1 74 ? -6.852 -1.711 19.177 1.00 77.25 74 GLU A O 1
ATOM 599 N N . TYR A 1 75 ? -6.735 -1.499 21.419 1.00 79.62 75 TYR A N 1
ATOM 600 C CA . TYR A 1 75 ? -5.715 -0.452 21.420 1.00 79.62 75 TYR A CA 1
ATOM 601 C C . TYR A 1 75 ? -4.394 -0.951 20.823 1.00 79.62 75 TYR A C 1
ATOM 603 O O . TYR A 1 75 ? -3.819 -0.307 19.945 1.00 79.62 75 TYR A O 1
ATOM 611 N N . LYS A 1 76 ? -3.953 -2.153 21.221 1.00 83.81 76 LYS A N 1
ATOM 612 C CA . LYS A 1 76 ? -2.754 -2.800 20.669 1.00 83.81 76 LYS A CA 1
ATOM 613 C C . LYS A 1 76 ? -2.874 -3.026 19.160 1.00 83.81 76 LYS A C 1
ATOM 615 O O . LYS A 1 76 ? -1.938 -2.732 18.423 1.00 83.81 76 LYS A O 1
ATOM 620 N N . LEU A 1 77 ? -4.029 -3.498 18.691 1.00 82.75 77 LEU A N 1
ATOM 621 C CA . LEU A 1 77 ? -4.289 -3.684 17.262 1.00 82.75 77 LEU A CA 1
ATOM 622 C C . LEU A 1 77 ? -4.275 -2.348 16.498 1.00 82.75 77 LEU A C 1
ATOM 624 O O . LEU A 1 77 ? -3.756 -2.280 15.387 1.00 82.75 77 LEU A O 1
ATOM 628 N N . LEU A 1 78 ? -4.834 -1.287 17.081 1.00 82.94 78 LEU A N 1
ATOM 629 C CA . LEU A 1 78 ? -4.881 0.042 16.469 1.00 82.94 78 LEU A CA 1
ATOM 630 C C . LEU A 1 78 ? -3.465 0.616 16.305 1.00 82.94 78 LEU A C 1
ATOM 632 O O . LEU A 1 78 ? -3.122 1.076 15.219 1.00 82.94 78 LEU A O 1
ATOM 636 N N . ILE A 1 79 ? -2.619 0.479 17.332 1.00 84.44 79 ILE A N 1
ATOM 637 C CA . ILE A 1 79 ? -1.200 0.855 17.266 1.00 84.44 79 ILE A CA 1
ATOM 638 C C . ILE A 1 79 ? -0.469 0.058 16.185 1.00 84.44 79 ILE A C 1
ATOM 640 O O . ILE A 1 79 ? 0.210 0.660 15.360 1.00 84.44 79 ILE A O 1
ATOM 644 N N . ILE A 1 80 ? -0.623 -1.270 16.149 1.00 86.81 80 ILE A N 1
ATOM 645 C CA . ILE A 1 80 ? 0.033 -2.117 15.137 1.00 86.81 80 ILE A CA 1
ATOM 646 C C . ILE A 1 80 ? -0.379 -1.690 13.724 1.00 86.81 80 ILE A C 1
ATOM 648 O O . ILE A 1 80 ? 0.473 -1.572 12.845 1.00 86.81 80 ILE A O 1
ATOM 652 N N . ASN A 1 81 ? -1.664 -1.405 13.506 1.00 85.06 81 ASN A N 1
ATOM 653 C CA . ASN A 1 81 ? -2.167 -0.954 12.211 1.00 85.06 81 ASN A CA 1
ATOM 654 C C . ASN A 1 81 ? -1.584 0.407 11.802 1.00 85.06 81 ASN A C 1
ATOM 656 O O . ASN A 1 81 ? -1.183 0.564 10.653 1.00 85.06 81 ASN A O 1
ATOM 660 N N . ILE A 1 82 ? -1.485 1.367 12.729 1.00 85.25 82 ILE A N 1
ATOM 661 C CA . ILE A 1 82 ? -0.847 2.670 12.469 1.00 85.25 82 ILE A CA 1
ATOM 662 C C . ILE A 1 82 ? 0.632 2.483 12.115 1.00 85.25 82 ILE A C 1
ATOM 664 O O . ILE A 1 82 ? 1.110 3.047 11.134 1.00 85.25 82 ILE A O 1
ATOM 668 N N . LEU A 1 83 ? 1.347 1.657 12.880 1.00 88.44 83 LEU A N 1
ATOM 669 C CA . LEU A 1 83 ? 2.771 1.391 12.673 1.00 88.44 83 LEU A CA 1
ATOM 670 C C . LEU A 1 83 ? 3.013 0.724 11.312 1.00 88.44 83 LEU A C 1
ATOM 672 O O . LEU A 1 83 ? 3.912 1.120 10.576 1.00 88.44 83 L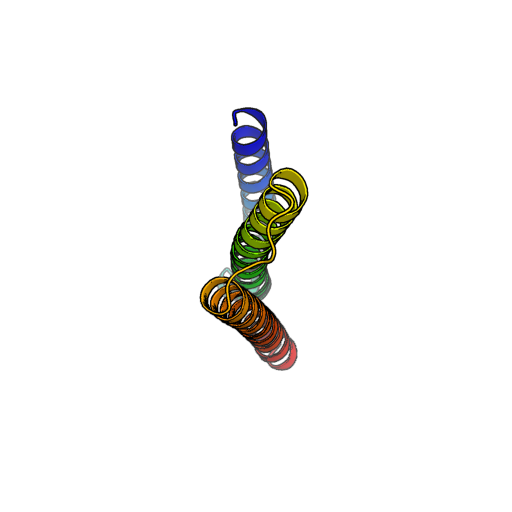EU A O 1
ATOM 676 N N . THR A 1 84 ? 2.138 -0.211 10.933 1.00 86.31 84 THR A N 1
ATOM 677 C CA . THR A 1 84 ? 2.152 -0.862 9.616 1.00 86.31 84 THR A CA 1
ATOM 678 C C . THR A 1 84 ? 1.950 0.153 8.489 1.00 86.31 84 THR A C 1
ATOM 680 O O . THR A 1 84 ? 2.692 0.128 7.511 1.00 86.31 84 THR A O 1
ATOM 683 N N . VAL A 1 85 ? 0.991 1.077 8.624 1.00 86.25 85 VAL A N 1
ATOM 684 C CA . VAL A 1 85 ? 0.757 2.138 7.628 1.00 86.25 85 VAL A CA 1
ATOM 685 C C . VAL A 1 85 ? 1.970 3.055 7.497 1.00 86.25 85 VAL A C 1
ATOM 687 O O . VAL A 1 85 ? 2.400 3.319 6.377 1.00 86.25 85 VAL A O 1
ATOM 690 N N . CYS A 1 86 ? 2.560 3.488 8.614 1.00 85.44 86 CYS A N 1
ATOM 691 C CA . CYS A 1 86 ? 3.784 4.288 8.590 1.00 85.44 86 CYS A CA 1
ATOM 692 C C . CYS A 1 86 ? 4.921 3.562 7.863 1.00 85.44 86 CYS A C 1
ATOM 694 O O . CYS A 1 86 ? 5.556 4.159 6.998 1.00 85.44 86 CYS A O 1
ATOM 696 N N . CYS A 1 87 ? 5.155 2.278 8.153 1.00 86.19 87 CYS A N 1
ATOM 697 C CA . CYS A 1 87 ? 6.182 1.501 7.458 1.00 86.19 87 CYS A CA 1
ATOM 698 C C . CYS A 1 87 ? 5.922 1.414 5.948 1.00 86.19 87 CYS A C 1
ATOM 700 O O . CYS A 1 87 ? 6.849 1.607 5.170 1.00 86.19 87 CYS A O 1
ATOM 702 N N . VAL A 1 88 ? 4.678 1.168 5.524 1.00 85.44 88 VAL A N 1
ATOM 703 C CA . VAL A 1 88 ? 4.320 1.087 4.096 1.00 85.44 88 VAL A CA 1
ATOM 704 C C . VAL A 1 88 ? 4.556 2.419 3.380 1.00 85.44 88 VAL A C 1
ATOM 706 O O . VAL A 1 88 ? 5.126 2.424 2.292 1.00 85.44 88 VAL A O 1
ATOM 709 N N . ILE A 1 89 ? 4.177 3.544 3.992 1.00 84.31 89 ILE A N 1
ATOM 710 C CA . ILE A 1 89 ? 4.383 4.880 3.410 1.00 84.31 89 ILE A CA 1
ATOM 711 C C . ILE A 1 89 ? 5.878 5.203 3.309 1.00 84.31 89 ILE A C 1
ATOM 713 O O . ILE A 1 89 ? 6.331 5.670 2.269 1.00 84.31 89 ILE A O 1
ATOM 717 N N . VAL A 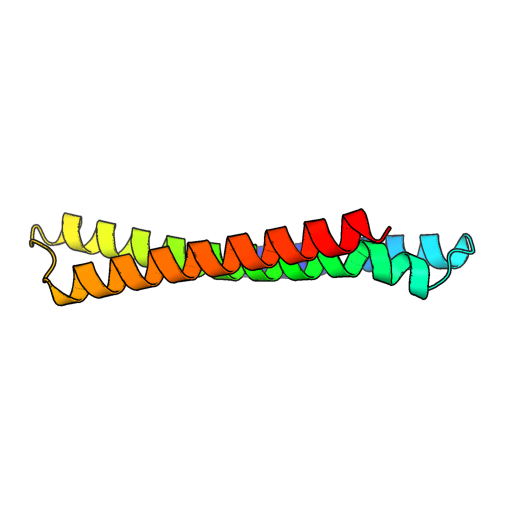1 90 ? 6.655 4.919 4.359 1.00 84.44 90 VAL A N 1
ATOM 718 C CA . VAL A 1 90 ? 8.107 5.160 4.363 1.00 84.44 90 VAL A CA 1
ATOM 719 C C . VAL A 1 90 ? 8.812 4.303 3.314 1.00 84.44 90 VAL A C 1
ATOM 721 O O . VAL A 1 90 ? 9.686 4.806 2.616 1.00 84.44 90 VAL A O 1
ATOM 724 N N . LEU A 1 91 ? 8.426 3.034 3.161 1.00 84.19 91 LEU A N 1
ATOM 725 C CA . LEU A 1 91 ? 8.983 2.163 2.124 1.00 84.19 91 LEU A CA 1
ATOM 726 C C . LEU A 1 91 ? 8.637 2.659 0.717 1.00 84.19 91 LEU A C 1
ATOM 728 O O . LEU A 1 91 ? 9.506 2.650 -0.149 1.00 84.19 91 LEU A O 1
ATOM 732 N N . ALA A 1 92 ? 7.406 3.122 0.490 1.00 80.75 92 ALA A N 1
ATOM 733 C CA . ALA A 1 92 ? 7.007 3.685 -0.799 1.00 80.75 92 ALA A CA 1
ATOM 734 C C . ALA A 1 92 ? 7.801 4.956 -1.136 1.00 80.75 92 ALA A C 1
ATOM 736 O O . ALA A 1 92 ? 8.397 5.032 -2.207 1.00 80.75 92 ALA A O 1
ATOM 737 N N . ALA A 1 93 ? 7.901 5.893 -0.188 1.00 79.81 93 ALA A N 1
ATOM 738 C CA . ALA A 1 93 ? 8.696 7.110 -0.348 1.00 79.81 93 ALA A CA 1
ATOM 739 C C . ALA A 1 93 ? 10.195 6.806 -0.531 1.00 79.81 93 ALA A C 1
ATOM 741 O O . ALA A 1 93 ? 10.889 7.479 -1.287 1.00 79.81 93 ALA A O 1
ATOM 742 N N . PHE A 1 94 ? 10.715 5.768 0.131 1.00 81.69 94 PHE A N 1
ATOM 743 C CA . PHE A 1 94 ? 12.096 5.329 -0.060 1.00 81.69 94 PHE A CA 1
ATOM 744 C C . PHE A 1 94 ? 12.339 4.801 -1.478 1.00 81.69 94 PHE A C 1
ATOM 746 O O . PHE A 1 94 ? 13.351 5.143 -2.085 1.00 81.69 94 PHE A O 1
ATOM 753 N N . VAL A 1 95 ? 11.422 3.992 -2.017 1.00 79.25 95 VAL A N 1
ATOM 754 C CA . VAL A 1 95 ? 11.508 3.487 -3.397 1.00 79.25 95 VAL A CA 1
ATOM 755 C C . VAL A 1 95 ? 11.460 4.641 -4.402 1.00 79.25 95 VAL A C 1
ATOM 757 O O . VAL A 1 95 ? 12.274 4.670 -5.322 1.00 79.25 95 VAL A O 1
ATOM 760 N N . GLU A 1 96 ? 10.576 5.618 -4.198 1.00 72.69 96 GLU A N 1
ATOM 76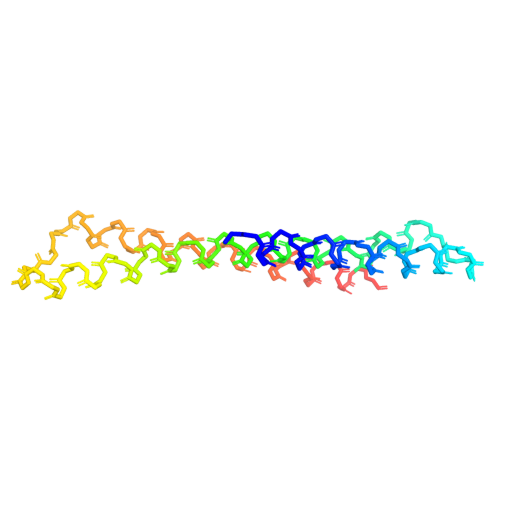1 C CA . GLU A 1 96 ? 10.484 6.827 -5.026 1.00 72.69 96 GLU A CA 1
ATOM 762 C C . GLU A 1 96 ? 11.804 7.614 -5.029 1.00 72.69 96 GLU A C 1
ATOM 764 O O . GLU A 1 96 ? 12.363 7.892 -6.094 1.00 72.69 96 GLU A O 1
ATOM 769 N N . VAL A 1 97 ? 12.355 7.914 -3.847 1.00 73.06 97 VAL A N 1
ATOM 770 C CA . VAL A 1 97 ? 13.619 8.657 -3.713 1.00 73.06 97 VAL A CA 1
ATOM 771 C C . VAL A 1 97 ? 14.789 7.866 -4.298 1.00 73.06 97 VAL A C 1
ATOM 773 O O . VAL A 1 97 ? 15.612 8.436 -5.008 1.00 73.06 97 VAL A O 1
ATOM 776 N N . PHE A 1 98 ? 14.868 6.557 -4.057 1.00 71.75 98 PHE A N 1
ATOM 777 C CA . PHE A 1 98 ? 15.950 5.727 -4.588 1.00 71.75 98 PHE A CA 1
ATOM 778 C C . PHE A 1 98 ? 15.937 5.671 -6.119 1.00 71.75 98 PHE A C 1
ATOM 780 O O . PHE A 1 98 ? 16.998 5.704 -6.743 1.00 71.75 98 PHE A O 1
ATOM 787 N N . ILE A 1 99 ? 14.752 5.604 -6.732 1.00 65.50 99 ILE A N 1
ATOM 788 C CA . ILE A 1 99 ? 14.633 5.604 -8.192 1.00 65.50 99 ILE A CA 1
ATOM 789 C C . ILE A 1 99 ? 14.907 7.002 -8.754 1.00 65.50 99 ILE A C 1
ATOM 791 O O . ILE A 1 99 ? 15.627 7.103 -9.741 1.00 65.50 99 ILE A O 1
ATOM 795 N N . THR A 1 100 ? 14.419 8.060 -8.101 1.00 62.88 100 THR A N 1
ATOM 796 C CA . THR A 1 100 ? 14.620 9.457 -8.526 1.00 62.88 100 THR A CA 1
ATOM 797 C C . 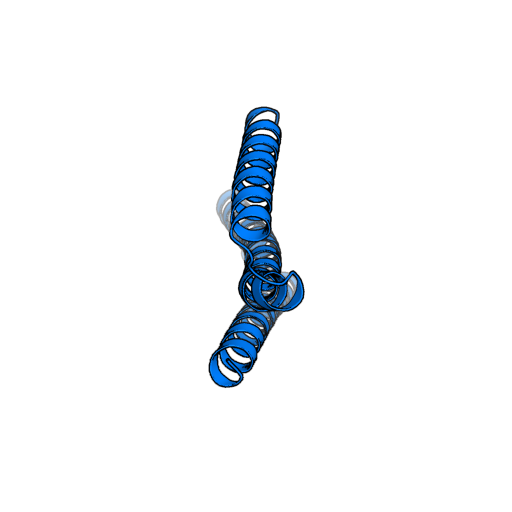THR A 1 100 ? 16.083 9.895 -8.437 1.00 62.88 100 THR A C 1
ATOM 799 O O . THR A 1 100 ? 16.552 10.617 -9.304 1.00 62.88 100 THR A O 1
ATOM 802 N N . VAL A 1 101 ? 16.829 9.448 -7.422 1.00 58.34 101 VAL A N 1
ATOM 803 C CA . VAL A 1 101 ? 18.260 9.779 -7.258 1.00 58.34 101 VAL A CA 1
ATOM 804 C C . VAL A 1 101 ? 19.153 9.003 -8.239 1.00 58.34 101 VAL A C 1
ATOM 806 O O . VAL A 1 101 ? 20.236 9.468 -8.578 1.00 58.34 101 VAL A O 1
ATOM 809 N N . ASN A 1 102 ? 18.709 7.836 -8.720 1.00 53.31 102 ASN A N 1
ATOM 810 C CA . ASN A 1 102 ? 19.389 7.043 -9.761 1.00 53.31 102 ASN A CA 1
ATOM 811 C C . ASN A 1 102 ? 18.949 7.407 -11.194 1.00 53.31 102 ASN A C 1
ATOM 813 O O . ASN A 1 102 ? 19.195 6.649 -12.147 1.00 53.31 102 ASN A O 1
ATOM 817 N N . LEU A 1 103 ? 18.242 8.522 -11.350 1.00 49.66 103 LEU A N 1
ATOM 818 C CA . LEU A 1 103 ? 17.702 9.023 -12.606 1.00 49.66 103 LEU A CA 1
ATOM 819 C C . LEU A 1 103 ? 18.459 10.266 -13.061 1.00 49.66 103 LEU A C 1
ATOM 821 O O . LEU A 1 103 ? 18.776 10.289 -14.269 1.00 49.66 103 LEU A O 1
#

Radius of gyration: 19.56 Å; chains: 1; bounding box: 41×16×58 Å

pLDDT: mean 79.92, std 7.5, range [49.66, 88.44]

Sequence (103 aa):
MIPIVLSMLFNGFAFGSTYSQLYSAGFSLDFMAKYTLPHSFELVAIWWSAMIGFMIARKLILIIRKHQMPTINEYKLLIINILTVCCVIVLAAFVEVFITVNL

InterPro domains:
  IPR002798 Stage II sporulation protein M-like [PF01944] (2-100)